Protein AF-A0A0K0ENC5-F1 (afdb_monomer)

Foldseek 3Di:
DPVVVLLVVVLVLLVVVLVVLVVLLVCLVPPCVVPVQAHQPNVLSVVLNVLSVVLNVLSVVCVVVLQVVNLVSLVVSLVSLVVSLVVLVVSLVVRVVVRHDVVVSVVSNVSSVVSNVSSVCSVPDDDDGPPPPPPPD

Mean predicted aligned error: 7.76 Å

Sequence (137 aa):
MDYQAVLVTELIILIAGETGIAMLHGWTEGVIYALQMYYTPMWLCACLMVLLLLLIISLVLVFICLHFNRPSIIYSHVAFLVLAWPISIALTSAGIATGTPLLVGICFLLYFSTLLVFAYIYATAKWKSTEIEDITA

Solvent-accessible surface area (backbone atoms only — not comparable to full-atom values): 7691 Å² total; per-residue (Å²): 130,65,65,65,60,53,53,52,52,50,50,51,52,51,51,52,48,42,52,54,42,49,49,52,41,52,44,45,67,74,67,33,78,85,46,75,89,76,39,58,51,60,67,47,40,52,53,51,41,52,53,44,51,52,50,51,54,44,50,52,49,40,56,56,33,36,76,71,68,42,67,73,50,48,61,56,45,33,50,50,42,59,52,48,38,61,51,49,49,54,50,38,54,55,29,42,76,74,46,24,53,66,69,60,42,51,51,51,54,54,54,48,53,56,48,46,55,53,30,49,51,63,74,69,53,84,84,73,58,87,66,71,73,68,95,81,121

Nearest PDB structures (foldseek):
  8jgf-assembly1_R  TM=4.191E-01  e=1.671E+00  Homo sapiens

Organism: Strongyloides stercoralis (NCBI:txid6248)

Radius of gyration: 17.99 Å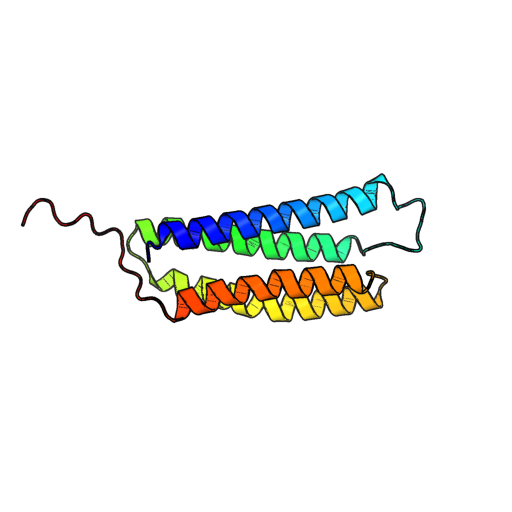; Cα contacts (8 Å, |Δi|>4): 113; chains: 1; bounding box: 55×27×46 Å

Secondary structure (DSSP, 8-state):
--HHHHHHHHHHHHHHHHHHHHHHHHHHHHTGGG-GGGPPPHHHHHHHHHHHHHHHHHHHHHHHHHHTT-TTHHHHHHHHHHHHHHHHHHHHHHHHHTT--HHHHHHHHHHHHHHHHHHHHHHHS---------TT-

Structure (mmCIF, N/CA/C/O backbone):
data_AF-A0A0K0ENC5-F1
#
_entry.id   AF-A0A0K0ENC5-F1
#
loop_
_atom_site.group_PDB
_atom_site.id
_atom_site.type_symbol
_atom_site.label_atom_id
_atom_site.label_alt_id
_atom_site.label_comp_id
_atom_site.label_asym_id
_atom_site.label_entity_id
_atom_site.label_seq_id
_atom_site.pdbx_PDB_ins_code
_atom_site.Cartn_x
_atom_site.Cartn_y
_atom_site.Cartn_z
_atom_site.occupancy
_atom_site.B_iso_or_equiv
_atom_site.auth_seq_id
_atom_site.auth_comp_id
_atom_site.auth_asym_id
_atom_site.auth_atom_id
_atom_site.pdbx_PDB_model_num
ATOM 1 N N . MET A 1 1 ? -9.659 -3.941 21.409 1.00 60.78 1 MET A N 1
ATOM 2 C CA . MET A 1 1 ? -8.685 -3.022 20.791 1.00 60.78 1 MET A CA 1
ATOM 3 C C . MET A 1 1 ? -9.436 -1.744 20.495 1.00 60.78 1 MET A C 1
ATOM 5 O O . MET A 1 1 ? -10.552 -1.852 19.999 1.00 60.78 1 MET A O 1
ATOM 9 N N . ASP A 1 2 ? -8.891 -0.586 20.849 1.00 76.62 2 ASP A N 1
ATOM 10 C CA . ASP A 1 2 ? -9.491 0.675 20.420 1.00 76.62 2 ASP A CA 1
ATOM 11 C C . ASP A 1 2 ? -9.296 0.805 18.904 1.00 76.62 2 ASP A C 1
ATOM 13 O O . ASP A 1 2 ? -8.165 0.770 18.414 1.00 76.62 2 ASP A O 1
ATOM 17 N N . TYR A 1 3 ? -10.395 0.883 18.156 1.00 76.25 3 TYR A N 1
ATOM 18 C CA . TYR A 1 3 ? -10.340 0.995 16.702 1.00 76.25 3 TYR A CA 1
ATOM 19 C C . TYR A 1 3 ? -9.657 2.298 16.274 1.00 76.25 3 TYR A C 1
ATOM 21 O O . TYR A 1 3 ? -8.975 2.315 15.250 1.00 76.25 3 TYR A O 1
ATOM 29 N N . GLN A 1 4 ? -9.772 3.361 17.078 1.00 84.25 4 GLN A N 1
ATOM 30 C CA . GLN A 1 4 ? -9.134 4.646 16.805 1.00 84.25 4 GLN A CA 1
ATOM 31 C C . GLN A 1 4 ? -7.614 4.506 16.816 1.00 84.25 4 GLN A C 1
ATOM 33 O O . GLN A 1 4 ? -6.949 4.989 15.904 1.00 84.25 4 GLN A O 1
ATOM 38 N N . ALA A 1 5 ? -7.065 3.769 17.785 1.00 88.00 5 ALA A N 1
ATOM 39 C CA . ALA A 1 5 ? -5.629 3.521 17.8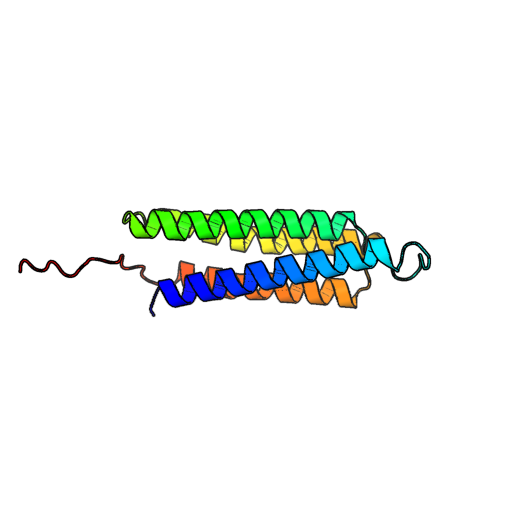67 1.00 88.00 5 ALA A CA 1
ATOM 40 C C . ALA A 1 5 ? -5.101 2.772 16.632 1.00 88.00 5 ALA A C 1
ATOM 42 O O . ALA A 1 5 ? -4.034 3.113 16.119 1.00 88.00 5 ALA A O 1
ATOM 43 N N . VAL A 1 6 ? -5.845 1.783 16.123 1.00 90.19 6 VAL A N 1
ATOM 44 C CA . VAL A 1 6 ? -5.435 1.027 14.927 1.00 90.19 6 VAL A CA 1
ATOM 45 C C . VAL A 1 6 ? -5.471 1.914 13.680 1.00 90.19 6 VAL A C 1
ATOM 47 O O . VAL A 1 6 ? -4.471 1.978 12.969 1.00 90.19 6 VAL A O 1
ATOM 50 N N . LEU A 1 7 ? -6.567 2.651 13.465 1.00 90.81 7 LEU A N 1
ATOM 51 C CA . LEU A 1 7 ? -6.713 3.566 12.325 1.00 90.81 7 LEU A CA 1
ATOM 52 C C . LEU A 1 7 ? -5.636 4.661 12.332 1.00 90.81 7 LEU A C 1
ATOM 54 O O . LEU A 1 7 ? -5.045 4.960 11.300 1.00 90.81 7 LEU A O 1
ATOM 58 N N . VAL A 1 8 ? -5.346 5.248 13.498 1.00 92.25 8 VAL A N 1
ATOM 59 C CA . VAL A 1 8 ? -4.297 6.270 13.641 1.00 92.25 8 VAL A CA 1
ATOM 60 C C . VAL A 1 8 ? -2.913 5.680 13.372 1.00 92.25 8 VAL A C 1
ATOM 62 O O . VAL A 1 8 ? -2.098 6.318 12.710 1.00 92.25 8 VAL A O 1
ATOM 65 N N . THR A 1 9 ? -2.645 4.458 13.839 1.00 94.56 9 THR A N 1
ATOM 66 C CA . THR A 1 9 ? -1.363 3.783 13.580 1.00 94.56 9 THR A CA 1
ATOM 67 C C . THR A 1 9 ? -1.169 3.526 12.088 1.00 94.56 9 THR A C 1
ATOM 69 O O . THR A 1 9 ? -0.098 3.817 11.556 1.00 94.56 9 THR A O 1
ATOM 72 N N . GLU A 1 10 ? -2.199 3.032 11.399 1.00 95.56 10 GLU A N 1
ATOM 73 C CA . GLU A 1 10 ? -2.149 2.848 9.948 1.00 95.56 10 GLU A CA 1
ATOM 74 C C . GLU A 1 10 ? -1.914 4.178 9.226 1.00 95.56 10 GLU A C 1
ATOM 76 O O . GLU A 1 10 ? -1.044 4.263 8.361 1.00 95.56 10 GLU A O 1
ATOM 81 N N . LEU A 1 11 ? -2.630 5.235 9.620 1.00 96.00 11 LEU A N 1
ATOM 82 C CA . LEU A 1 11 ? -2.491 6.558 9.016 1.00 96.00 11 LEU A CA 1
ATOM 83 C C . LEU A 1 11 ? -1.057 7.088 9.135 1.00 96.00 11 LEU A C 1
ATOM 85 O O . LEU A 1 11 ? -0.510 7.602 8.161 1.00 96.00 11 LEU A O 1
ATOM 89 N N . ILE A 1 12 ? -0.432 6.938 10.305 1.00 96.44 12 ILE A N 1
ATOM 90 C CA . ILE A 1 12 ? 0.963 7.340 10.527 1.00 96.44 12 ILE A CA 1
ATOM 91 C C . ILE A 1 12 ? 1.902 6.565 9.599 1.00 96.44 12 ILE A C 1
ATOM 93 O O . ILE A 1 12 ? 2.782 7.170 8.988 1.00 96.44 12 ILE A O 1
ATOM 97 N N . ILE A 1 13 ? 1.713 5.250 9.466 1.00 96.69 13 ILE A N 1
ATOM 98 C CA . ILE A 1 13 ? 2.542 4.408 8.593 1.00 96.69 13 ILE A CA 1
ATOM 99 C C . ILE A 1 13 ? 2.376 4.817 7.128 1.00 96.69 13 ILE A C 1
ATOM 101 O O . ILE A 1 13 ? 3.379 4.966 6.432 1.00 96.69 13 ILE A O 1
ATOM 105 N N . LEU A 1 14 ? 1.141 5.061 6.679 1.00 97.00 14 LEU A N 1
ATOM 106 C CA . LEU A 1 14 ? 0.860 5.502 5.313 1.00 97.00 14 LEU A CA 1
ATOM 107 C C . LEU A 1 14 ? 1.493 6.866 5.008 1.00 97.00 14 LEU A C 1
ATOM 109 O O . LEU A 1 14 ? 2.140 7.014 3.975 1.00 97.00 14 LEU A O 1
ATOM 113 N N . ILE A 1 15 ? 1.364 7.845 5.910 1.00 96.06 15 ILE A N 1
ATOM 114 C CA . ILE A 1 15 ? 1.968 9.179 5.746 1.00 96.06 15 ILE A CA 1
ATOM 115 C C . ILE A 1 15 ? 3.498 9.095 5.759 1.00 96.06 15 ILE A C 1
ATOM 117 O O . ILE A 1 15 ? 4.160 9.751 4.953 1.00 96.06 15 ILE A O 1
ATOM 121 N N . ALA A 1 16 ? 4.075 8.290 6.655 1.00 96.06 16 ALA A N 1
ATOM 122 C CA . ALA A 1 16 ? 5.519 8.084 6.714 1.00 96.06 16 ALA A CA 1
ATOM 123 C C . ALA A 1 16 ? 6.045 7.429 5.429 1.00 96.06 16 ALA A C 1
ATOM 125 O O . ALA A 1 16 ? 7.077 7.852 4.908 1.00 96.06 16 ALA A O 1
ATOM 126 N N . GLY A 1 17 ? 5.323 6.442 4.891 1.00 95.25 17 GLY A N 1
ATOM 127 C CA . GLY A 1 17 ? 5.648 5.818 3.613 1.00 95.25 17 GLY A CA 1
ATOM 128 C C . GLY A 1 17 ? 5.544 6.786 2.440 1.00 95.25 17 GLY A C 1
ATOM 129 O O . GLY A 1 17 ? 6.492 6.888 1.666 1.00 95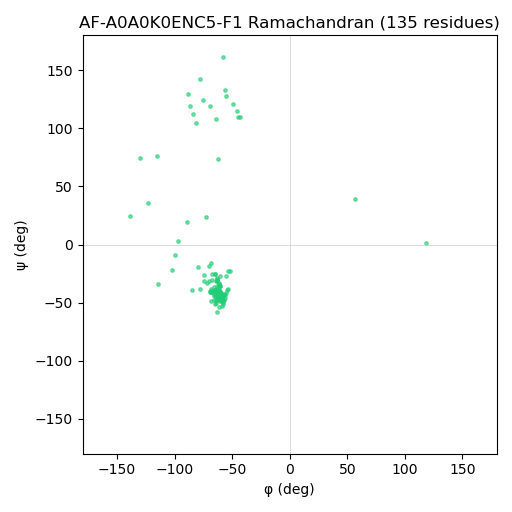.25 17 GLY A O 1
ATOM 130 N N . GLU A 1 18 ? 4.453 7.550 2.347 1.00 94.62 18 GLU A N 1
ATOM 131 C CA . GLU A 1 18 ? 4.263 8.578 1.313 1.00 94.62 18 GLU A CA 1
ATOM 132 C C . GLU A 1 18 ? 5.401 9.603 1.343 1.00 94.62 18 GLU A C 1
ATOM 134 O O . GLU A 1 18 ? 6.035 9.878 0.327 1.00 94.62 18 GLU A O 1
ATOM 139 N N . THR A 1 19 ? 5.733 10.099 2.536 1.00 94.25 19 THR A N 1
ATOM 140 C CA . THR A 1 19 ? 6.832 11.052 2.739 1.00 94.25 19 THR A CA 1
ATOM 141 C C . THR A 1 19 ? 8.176 10.437 2.353 1.00 94.25 19 THR A C 1
ATOM 143 O O . THR A 1 19 ? 8.970 11.072 1.662 1.00 94.25 19 THR A O 1
ATOM 146 N N . GLY A 1 20 ? 8.438 9.190 2.754 1.00 92.25 20 GLY A N 1
ATOM 147 C CA . GLY A 1 20 ? 9.673 8.483 2.420 1.00 92.25 20 GLY A CA 1
ATOM 148 C C . GLY A 1 20 ? 9.849 8.281 0.913 1.00 92.25 20 GLY A C 1
ATOM 149 O O . GLY A 1 20 ? 10.933 8.529 0.383 1.00 92.25 20 GLY A O 1
ATOM 150 N N . ILE A 1 21 ? 8.787 7.892 0.201 1.00 91.94 21 ILE A N 1
ATOM 151 C CA . ILE A 1 21 ? 8.824 7.748 -1.261 1.00 91.94 21 ILE A CA 1
ATOM 152 C C . ILE A 1 21 ? 8.949 9.117 -1.936 1.00 91.94 21 ILE A C 1
ATOM 154 O O . ILE A 1 21 ? 9.738 9.246 -2.869 1.00 91.94 21 ILE A O 1
ATOM 158 N N . ALA A 1 22 ? 8.264 10.153 -1.445 1.00 90.31 22 ALA A N 1
ATOM 159 C CA . ALA A 1 22 ? 8.403 11.516 -1.956 1.00 90.31 22 ALA A CA 1
ATOM 160 C C . ALA A 1 22 ? 9.837 12.048 -1.796 1.00 90.31 22 ALA A C 1
ATOM 162 O O . ALA A 1 22 ? 10.371 12.671 -2.712 1.00 90.31 22 ALA A O 1
ATOM 163 N N . MET A 1 23 ? 10.502 11.752 -0.675 1.00 88.81 23 MET A N 1
ATOM 164 C CA . MET A 1 23 ? 11.918 12.077 -0.479 1.00 88.81 23 MET A CA 1
ATOM 165 C C . MET A 1 23 ? 12.815 11.324 -1.464 1.00 88.81 23 MET A C 1
ATOM 167 O O . MET A 1 23 ? 13.725 11.930 -2.024 1.00 88.81 23 MET A O 1
ATOM 171 N N . LEU A 1 24 ? 12.558 10.035 -1.718 1.00 85.94 24 LEU A N 1
ATOM 172 C CA . LEU A 1 24 ? 13.284 9.272 -2.741 1.00 85.94 24 LEU A CA 1
ATOM 173 C C . LEU A 1 24 ? 13.056 9.854 -4.141 1.00 85.94 24 LEU A C 1
ATOM 175 O O . LEU A 1 24 ? 14.010 9.996 -4.901 1.00 85.94 24 LEU A O 1
ATOM 179 N N . HIS A 1 25 ? 11.821 10.234 -4.462 1.00 85.25 25 HIS A N 1
ATOM 180 C CA . HIS A 1 25 ? 11.458 10.867 -5.726 1.00 85.25 25 HIS A CA 1
ATOM 181 C C . HIS A 1 25 ? 12.182 12.210 -5.911 1.00 85.25 25 HIS A C 1
ATOM 183 O O . HIS A 1 25 ? 12.927 12.385 -6.874 1.00 85.25 25 HIS A O 1
ATOM 189 N N . GLY A 1 26 ? 12.078 13.119 -4.940 1.00 80.94 26 GLY A N 1
ATOM 190 C CA . GLY A 1 26 ? 12.770 14.408 -4.980 1.00 80.94 26 GLY A CA 1
ATOM 191 C C . GLY A 1 26 ? 14.295 14.271 -4.968 1.00 80.94 26 GLY A C 1
ATOM 192 O O . GLY A 1 26 ? 14.989 15.012 -5.657 1.00 80.94 26 GLY A O 1
ATOM 193 N N . TRP A 1 27 ? 14.851 13.287 -4.255 1.00 74.94 27 TRP A N 1
ATOM 194 C CA . TRP A 1 27 ? 16.288 12.997 -4.298 1.00 74.94 27 TRP A CA 1
ATOM 195 C C . TRP A 1 27 ? 16.734 12.533 -5.691 1.00 74.94 27 TRP A C 1
ATOM 197 O O . TRP A 1 27 ? 17.785 12.965 -6.179 1.00 74.94 27 TRP A O 1
ATOM 207 N N . THR A 1 28 ? 15.931 11.693 -6.360 1.00 68.81 28 THR A N 1
ATOM 208 C CA . THR A 1 28 ? 16.201 11.293 -7.750 1.00 68.81 28 THR A CA 1
ATOM 209 C C . THR A 1 28 ? 16.148 12.470 -8.723 1.00 68.81 28 THR A C 1
ATOM 211 O O . THR A 1 28 ? 16.930 12.483 -9.672 1.00 68.81 28 THR A O 1
ATOM 214 N N . GLU A 1 29 ? 15.311 13.479 -8.463 1.00 67.88 29 GLU A N 1
ATOM 215 C CA . GLU A 1 29 ? 15.260 14.724 -9.241 1.00 67.88 29 GLU A CA 1
ATOM 216 C C . GLU A 1 29 ? 16.393 15.709 -8.912 1.00 67.88 29 GLU A C 1
ATOM 218 O O . GLU A 1 29 ? 16.908 16.376 -9.799 1.00 67.88 29 GLU A O 1
ATOM 223 N N . GLY A 1 30 ? 16.795 15.845 -7.649 1.00 62.59 30 GLY A N 1
ATOM 224 C CA . GLY A 1 30 ? 17.718 16.906 -7.232 1.00 62.59 30 GLY A CA 1
ATOM 225 C C . GLY A 1 30 ? 19.197 16.572 -7.425 1.00 62.59 30 GLY A C 1
ATOM 226 O O . GLY A 1 30 ? 19.984 17.440 -7.798 1.00 62.59 30 GLY A O 1
ATOM 227 N N . VAL A 1 31 ? 19.593 15.324 -7.154 1.00 57.47 31 VAL A N 1
ATOM 228 C CA . VAL A 1 31 ? 21.016 14.942 -7.026 1.00 57.47 31 VAL A CA 1
ATOM 229 C C . VAL A 1 31 ? 21.468 13.982 -8.134 1.00 57.47 31 VAL A C 1
ATOM 231 O O . VAL A 1 31 ? 22.613 14.048 -8.579 1.00 57.47 31 VAL A O 1
ATOM 234 N N . ILE A 1 32 ? 20.590 13.085 -8.602 1.00 54.72 32 ILE A N 1
ATOM 235 C CA . ILE A 1 32 ? 20.988 11.899 -9.389 1.00 54.72 32 ILE A CA 1
ATOM 236 C C . ILE A 1 32 ? 20.807 12.058 -10.907 1.00 54.72 32 ILE A C 1
ATOM 238 O O . ILE A 1 32 ? 21.382 11.264 -11.648 1.00 54.72 32 ILE A O 1
ATOM 242 N N . TYR A 1 33 ? 20.161 13.112 -11.429 1.00 53.31 33 TYR A N 1
ATOM 243 C CA . TYR A 1 33 ? 20.206 13.369 -12.885 1.00 53.31 33 TYR A CA 1
ATOM 244 C C . TYR A 1 33 ? 21.648 13.444 -13.435 1.00 53.31 33 TYR A C 1
ATOM 246 O O . TYR A 1 33 ? 21.869 13.156 -14.609 1.00 53.31 33 TYR A O 1
ATOM 254 N N . ALA A 1 34 ? 22.640 13.747 -12.587 1.00 55.88 34 ALA A N 1
ATOM 255 C CA . ALA A 1 34 ? 24.061 13.717 -12.935 1.00 55.88 34 ALA A CA 1
ATOM 256 C C . ALA A 1 34 ? 24.706 12.308 -12.941 1.00 55.88 34 ALA A C 1
ATOM 258 O O . ALA A 1 34 ? 25.760 12.126 -13.544 1.00 55.88 34 ALA A O 1
ATOM 259 N N . LEU A 1 35 ? 24.108 11.305 -12.285 1.00 54.44 35 LEU A N 1
ATOM 260 C CA . LEU A 1 35 ? 24.658 9.955 -12.089 1.00 54.44 35 LEU A CA 1
ATOM 261 C C . LEU A 1 35 ? 23.629 8.885 -12.493 1.00 54.44 35 LEU A C 1
ATOM 263 O O . LEU A 1 35 ? 23.055 8.196 -11.652 1.00 54.44 35 LEU A O 1
ATOM 267 N N . GLN A 1 36 ? 23.428 8.711 -13.801 1.00 58.25 36 GLN A N 1
ATOM 268 C CA . GLN A 1 36 ? 22.437 7.790 -14.386 1.00 58.25 36 GLN A CA 1
ATOM 269 C C . GLN A 1 36 ? 22.494 6.335 -13.865 1.00 58.25 36 GLN A C 1
ATOM 271 O O . GLN A 1 36 ? 21.495 5.627 -13.949 1.00 58.25 36 GLN A O 1
ATOM 276 N N . MET A 1 37 ? 23.627 5.868 -13.321 1.00 56.62 37 MET A N 1
ATOM 277 C CA . MET A 1 37 ? 23.817 4.459 -12.938 1.00 56.62 37 MET A CA 1
ATOM 278 C C . MET A 1 37 ? 23.012 3.978 -11.716 1.00 56.62 37 MET A C 1
ATOM 280 O O . MET A 1 37 ? 22.847 2.772 -11.566 1.00 56.62 37 MET A O 1
ATOM 284 N N . TYR A 1 38 ? 22.506 4.866 -10.854 1.00 57.81 38 TYR A N 1
ATOM 285 C CA . TYR A 1 38 ? 21.809 4.478 -9.610 1.00 57.81 38 TYR A CA 1
ATOM 286 C C . TYR A 1 38 ? 20.390 5.048 -9.524 1.00 57.81 38 TYR A C 1
ATOM 288 O O . TYR A 1 38 ? 19.923 5.460 -8.462 1.00 57.81 38 TYR A O 1
ATOM 296 N N . TYR A 1 39 ? 19.716 5.122 -10.666 1.00 66.25 39 TYR A N 1
ATOM 297 C CA . TYR A 1 39 ? 18.435 5.794 -10.787 1.00 66.25 39 TYR A CA 1
ATOM 298 C C . TYR A 1 39 ? 17.265 4.869 -10.434 1.00 66.25 39 TYR A C 1
ATOM 300 O O . TYR A 1 39 ? 17.018 3.873 -11.111 1.00 66.25 39 TYR A O 1
ATOM 308 N N . THR A 1 40 ? 16.492 5.228 -9.407 1.00 68.69 40 THR A N 1
ATOM 309 C CA . THR A 1 40 ? 15.140 4.682 -9.267 1.00 68.69 40 THR A CA 1
ATOM 310 C C . THR A 1 40 ? 14.244 5.385 -10.293 1.00 68.69 40 T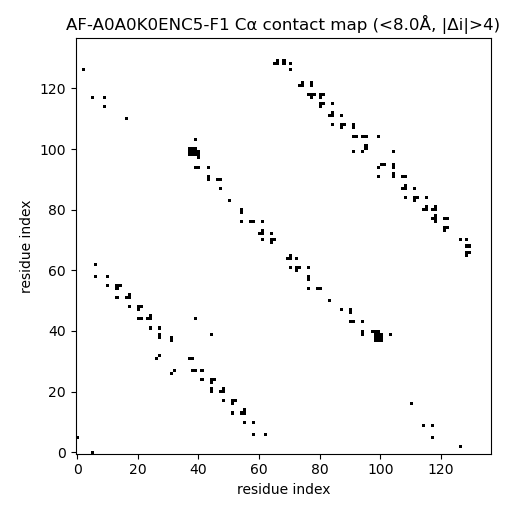HR A C 1
ATOM 312 O O . THR A 1 40 ? 14.173 6.614 -10.257 1.00 68.69 40 THR A O 1
ATOM 315 N N . PRO A 1 41 ? 13.548 4.665 -11.191 1.00 77.19 41 PRO A N 1
ATOM 316 C CA . PRO A 1 41 ? 12.602 5.255 -12.124 1.00 77.19 41 PRO A CA 1
ATOM 317 C C . PRO A 1 41 ? 11.616 6.190 -11.423 1.00 77.19 41 PRO A C 1
ATOM 319 O O . PRO A 1 41 ? 10.841 5.749 -10.574 1.00 77.19 41 PRO A O 1
ATOM 322 N N . MET A 1 42 ? 11.587 7.467 -11.817 1.00 83.12 42 MET A N 1
ATOM 323 C CA . MET A 1 42 ? 10.637 8.451 -11.273 1.00 83.12 42 MET A CA 1
ATOM 324 C C . MET A 1 42 ? 9.192 7.985 -11.386 1.00 83.12 42 MET A C 1
ATOM 326 O O . MET A 1 42 ? 8.406 8.190 -10.463 1.00 83.12 42 MET A O 1
ATOM 330 N N . TRP A 1 43 ? 8.859 7.326 -12.498 1.00 87.31 43 TRP A N 1
ATOM 331 C CA . TRP A 1 43 ? 7.523 6.798 -12.734 1.00 87.31 43 TRP A CA 1
ATOM 332 C C . TRP A 1 43 ? 7.122 5.765 -11.672 1.00 87.31 43 TRP A C 1
ATOM 334 O O . TRP A 1 43 ? 5.968 5.756 -11.259 1.00 87.31 43 TRP A O 1
ATOM 344 N N . LEU A 1 44 ? 8.062 4.948 -11.172 1.00 90.94 44 LEU A N 1
ATOM 345 C CA . LEU A 1 44 ? 7.779 3.972 -10.120 1.00 90.94 44 LEU A CA 1
ATOM 346 C C . LEU A 1 44 ? 7.384 4.686 -8.831 1.00 90.94 44 LEU A C 1
ATOM 348 O O . LEU A 1 44 ? 6.344 4.373 -8.258 1.00 90.94 44 LEU A O 1
ATOM 352 N N . CYS A 1 45 ? 8.191 5.657 -8.394 1.00 91.44 45 CYS A N 1
ATOM 353 C CA . CYS A 1 45 ? 7.899 6.430 -7.189 1.00 91.44 45 CYS A CA 1
ATOM 354 C C . CYS A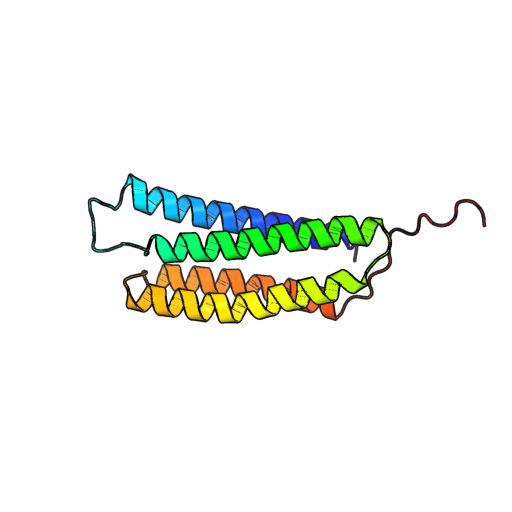 1 45 ? 6.551 7.149 -7.315 1.00 91.44 45 CYS A C 1
ATOM 356 O O . CYS A 1 45 ? 5.728 7.033 -6.415 1.00 91.44 45 CYS A O 1
ATOM 358 N N . ALA A 1 46 ? 6.286 7.800 -8.452 1.00 91.44 46 ALA A N 1
ATOM 359 C CA . ALA A 1 46 ? 5.017 8.480 -8.700 1.00 91.44 46 ALA A CA 1
ATOM 360 C C . ALA A 1 46 ? 3.817 7.516 -8.643 1.00 91.44 46 ALA A C 1
ATOM 362 O O . ALA A 1 46 ? 2.816 7.815 -7.997 1.00 91.44 46 ALA A O 1
ATOM 363 N N . CYS A 1 47 ? 3.913 6.332 -9.260 1.00 94.94 47 CYS A N 1
ATOM 364 C CA . CYS A 1 47 ? 2.853 5.324 -9.193 1.00 94.94 47 CYS A CA 1
ATOM 365 C C . CYS A 1 47 ? 2.620 4.812 -7.764 1.00 94.94 47 CYS A C 1
ATOM 367 O O . CYS A 1 47 ? 1.469 4.644 -7.360 1.00 94.94 47 CYS A O 1
ATOM 369 N N . LEU A 1 48 ? 3.688 4.571 -6.996 1.00 95.38 48 LEU A N 1
ATOM 370 C CA . LEU A 1 48 ? 3.574 4.124 -5.606 1.00 95.38 48 LEU A CA 1
ATOM 371 C C . LEU A 1 48 ? 3.008 5.221 -4.695 1.00 95.38 48 LEU A C 1
ATOM 373 O O . LEU A 1 48 ? 2.176 4.909 -3.849 1.00 95.38 48 LEU A O 1
ATOM 377 N N . MET A 1 49 ? 3.385 6.485 -4.905 1.00 95.19 49 MET A N 1
ATOM 378 C CA . MET A 1 49 ? 2.808 7.633 -4.193 1.00 95.19 49 MET A CA 1
ATOM 379 C C . MET A 1 49 ? 1.309 7.762 -4.464 1.00 95.19 49 MET A C 1
ATOM 381 O O . MET A 1 49 ? 0.502 7.858 -3.547 1.00 95.19 49 MET A O 1
ATOM 385 N N . VAL A 1 50 ? 0.888 7.659 -5.730 1.00 96.25 50 VAL A N 1
ATOM 386 C CA . VAL A 1 50 ? -0.544 7.665 -6.072 1.00 96.25 50 VAL A CA 1
ATOM 387 C C . VAL A 1 50 ? -1.277 6.504 -5.392 1.00 96.25 50 VAL A C 1
ATOM 389 O O . VAL A 1 50 ? -2.370 6.697 -4.862 1.00 96.25 50 VAL A O 1
ATOM 392 N N . LEU A 1 51 ? -0.682 5.308 -5.367 1.00 96.50 51 LEU A N 1
ATOM 393 C CA . LEU A 1 51 ? -1.267 4.149 -4.691 1.00 96.50 51 LEU A CA 1
ATOM 394 C C . LEU A 1 51 ? -1.445 4.396 -3.184 1.00 96.50 51 LEU A C 1
ATOM 396 O O . LEU A 1 51 ? -2.499 4.080 -2.634 1.00 96.50 51 LEU A O 1
ATOM 400 N N . LEU A 1 52 ? -0.451 4.989 -2.522 1.00 96.62 52 LEU A N 1
ATOM 401 C CA . LEU A 1 52 ? -0.527 5.327 -1.100 1.00 96.62 52 LEU A CA 1
ATOM 402 C C . LEU A 1 52 ? -1.507 6.456 -0.813 1.00 96.62 52 LEU A C 1
ATOM 404 O O . LEU A 1 52 ? -2.290 6.342 0.128 1.00 96.62 52 LEU A O 1
ATOM 408 N N . LEU A 1 53 ? -1.546 7.490 -1.648 1.00 96.44 53 LEU A N 1
ATOM 409 C CA . LEU A 1 53 ? -2.535 8.556 -1.544 1.00 96.44 53 LEU A CA 1
ATOM 410 C C . LEU A 1 53 ? -3.964 7.999 -1.613 1.00 96.44 53 LEU A C 1
ATOM 412 O O . LEU A 1 53 ? -4.816 8.387 -0.814 1.00 96.44 53 LEU A O 1
ATOM 416 N N . LEU A 1 54 ? -4.228 7.050 -2.517 1.00 97.19 54 LEU A N 1
ATOM 417 C CA . LEU A 1 54 ? -5.529 6.380 -2.603 1.00 97.19 54 LEU A CA 1
ATOM 418 C C . LEU A 1 54 ? -5.858 5.579 -1.334 1.00 97.19 54 LEU A C 1
ATOM 420 O O . LEU A 1 54 ? -7.004 5.607 -0.881 1.00 97.19 54 LEU A O 1
ATOM 424 N N . LEU A 1 55 ? -4.873 4.910 -0.725 1.00 97.31 55 LEU A N 1
ATOM 425 C CA . LEU A 1 55 ? -5.059 4.214 0.553 1.00 97.31 55 LEU A CA 1
ATOM 426 C C . LEU A 1 55 ? -5.330 5.186 1.708 1.00 97.31 55 LEU A C 1
ATOM 428 O O . LEU A 1 55 ? -6.237 4.931 2.497 1.00 97.31 55 LEU A O 1
ATOM 432 N N . ILE A 1 56 ? -4.625 6.320 1.772 1.00 96.56 56 ILE A N 1
ATOM 433 C CA . ILE A 1 56 ? -4.864 7.378 2.769 1.00 96.56 56 ILE A CA 1
ATOM 434 C C . ILE A 1 56 ? -6.286 7.922 2.630 1.00 96.56 56 ILE A C 1
ATOM 436 O O . ILE A 1 56 ? -7.015 7.997 3.618 1.00 96.56 56 ILE A O 1
ATOM 440 N N . ILE A 1 57 ? -6.714 8.258 1.409 1.00 96.06 57 ILE A N 1
ATOM 441 C CA . ILE A 1 57 ? -8.083 8.724 1.148 1.00 96.06 57 ILE A CA 1
ATOM 442 C C . ILE A 1 57 ? -9.091 7.658 1.587 1.00 96.06 57 ILE A C 1
ATOM 444 O O . ILE A 1 57 ? -10.061 7.972 2.278 1.00 96.06 57 ILE A O 1
ATOM 448 N N . SER A 1 58 ? -8.852 6.389 1.245 1.00 95.69 58 SER A N 1
ATOM 449 C CA . SER A 1 58 ? -9.718 5.291 1.669 1.00 95.69 58 SER A CA 1
ATOM 450 C C . SER A 1 58 ? -9.794 5.161 3.192 1.00 95.69 58 SER A C 1
ATOM 452 O O . SER A 1 58 ? -10.883 4.921 3.709 1.00 95.69 58 SER A O 1
ATOM 454 N N . LEU A 1 59 ? -8.684 5.323 3.911 1.00 94.56 59 LEU A N 1
ATOM 455 C CA . LEU A 1 59 ? -8.643 5.240 5.370 1.00 94.56 59 LEU A CA 1
ATOM 456 C C . LEU A 1 59 ? -9.391 6.408 6.025 1.00 94.56 59 LEU A C 1
ATOM 458 O O . LEU A 1 59 ? -10.161 6.215 6.966 1.00 94.56 59 LEU A O 1
ATOM 462 N N . VAL A 1 60 ? -9.238 7.620 5.487 1.00 93.38 60 VAL A N 1
ATOM 463 C CA . VAL A 1 60 ? -10.003 8.796 5.931 1.00 93.38 60 VAL A CA 1
ATOM 464 C C . VAL A 1 60 ? -11.506 8.567 5.738 1.00 93.38 60 VAL A C 1
ATOM 466 O O . VAL A 1 60 ? -12.296 8.880 6.630 1.00 93.38 60 VAL A O 1
ATOM 469 N N . LEU A 1 61 ? -11.922 7.955 4.624 1.00 92.25 61 LEU A N 1
ATOM 470 C CA . LEU A 1 61 ? -13.324 7.580 4.411 1.00 92.25 61 LEU A CA 1
ATOM 471 C C . LEU A 1 61 ? -13.814 6.547 5.433 1.00 92.25 61 LEU A C 1
ATOM 473 O O . LEU A 1 61 ? -14.947 6.669 5.906 1.00 92.25 61 LEU A O 1
ATOM 477 N N . VAL A 1 62 ? -12.980 5.568 5.809 1.00 91.06 62 VAL A N 1
ATOM 478 C CA . VAL A 1 62 ? -13.296 4.618 6.891 1.00 91.06 62 VAL A CA 1
ATOM 479 C C . VAL A 1 62 ? -13.515 5.361 8.205 1.00 91.06 62 VAL A C 1
ATOM 481 O O . VAL A 1 62 ? -14.525 5.121 8.865 1.00 91.06 62 VAL A O 1
ATOM 484 N N . PHE A 1 63 ? -12.628 6.295 8.556 1.00 88.81 63 PHE A N 1
ATOM 485 C CA . PHE A 1 63 ? -12.737 7.088 9.782 1.00 88.81 63 PHE A CA 1
ATOM 486 C C . PHE A 1 63 ? -14.062 7.863 9.845 1.00 88.81 63 PHE A C 1
ATOM 488 O O . PHE A 1 63 ? -14.800 7.768 10.828 1.00 88.81 63 PHE A O 1
ATOM 495 N N . ILE A 1 64 ? -14.413 8.567 8.764 1.00 88.62 64 ILE A N 1
ATOM 496 C CA . ILE A 1 64 ? -15.664 9.334 8.662 1.00 88.62 64 ILE A CA 1
ATOM 497 C C . ILE A 1 64 ? -16.885 8.406 8.744 1.00 88.62 64 ILE A C 1
ATOM 499 O O . ILE A 1 64 ? -17.826 8.667 9.488 1.00 88.62 64 ILE A O 1
ATOM 503 N N . CYS A 1 65 ? -16.897 7.304 7.998 1.00 88.12 65 CYS A N 1
ATOM 504 C CA . CYS A 1 65 ? -18.049 6.400 7.955 1.00 88.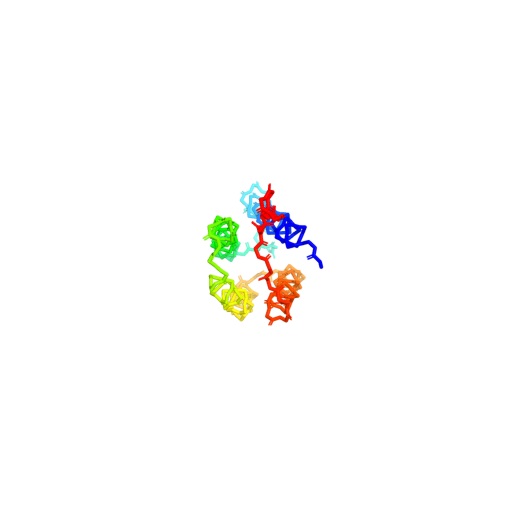12 65 CYS A CA 1
ATOM 505 C C . CYS A 1 65 ? -18.249 5.618 9.260 1.00 88.12 65 CYS A C 1
ATOM 507 O O . CYS A 1 65 ? -19.391 5.326 9.622 1.00 88.12 65 CYS A O 1
ATOM 509 N N . LEU A 1 66 ? -17.171 5.298 9.981 1.00 85.06 66 LEU A N 1
ATOM 510 C CA . LEU A 1 66 ? -17.253 4.700 11.314 1.00 85.06 66 LEU A CA 1
ATOM 511 C C . LEU A 1 66 ? -17.878 5.657 12.328 1.00 85.06 66 LEU A C 1
ATOM 513 O O . LEU A 1 66 ? -18.673 5.214 13.155 1.00 85.06 66 LEU A O 1
ATOM 517 N N . HIS A 1 67 ? -17.595 6.958 12.218 1.00 83.06 67 HIS A N 1
ATOM 518 C CA . HIS A 1 67 ? -18.263 7.976 13.029 1.00 83.06 67 HIS A CA 1
ATOM 519 C C . HIS A 1 67 ? -19.785 7.995 12.795 1.00 83.06 67 HIS A C 1
ATOM 521 O O . HIS A 1 67 ? -20.552 8.149 13.739 1.00 83.06 67 HIS A O 1
ATOM 527 N N . PHE A 1 68 ? -20.234 7.744 11.560 1.00 85.00 68 PHE A N 1
ATOM 528 C CA . PHE A 1 68 ? -21.657 7.626 11.200 1.00 85.00 68 PHE A CA 1
ATOM 529 C C . PHE A 1 68 ? -22.231 6.201 11.318 1.00 85.00 68 PHE A C 1
ATOM 531 O O . PHE A 1 68 ? -23.258 5.900 10.707 1.00 85.00 68 PHE A O 1
ATOM 538 N N . ASN A 1 69 ? -21.583 5.310 12.073 1.00 80.88 69 ASN A N 1
ATOM 539 C CA . ASN A 1 69 ? -22.039 3.939 12.321 1.00 80.88 69 ASN A CA 1
ATOM 540 C C . ASN A 1 69 ? -22.270 3.093 11.045 1.00 80.88 69 ASN A C 1
ATOM 542 O O . ASN A 1 69 ? -23.223 2.318 10.939 1.00 80.88 69 ASN A O 1
ATOM 546 N N . ARG A 1 70 ? -21.396 3.232 10.037 1.00 83.25 70 ARG A N 1
ATOM 547 C CA . ARG A 1 70 ? -21.415 2.421 8.803 1.00 83.25 70 ARG A CA 1
ATOM 548 C C . ARG A 1 70 ? -20.163 1.543 8.680 1.00 83.25 70 ARG A C 1
ATOM 550 O O . ARG A 1 70 ? -19.303 1.828 7.847 1.00 83.25 70 ARG A O 1
ATOM 557 N N . PRO A 1 71 ? -20.061 0.425 9.422 1.00 82.44 71 PRO A N 1
ATOM 558 C CA . PRO A 1 71 ? -18.868 -0.431 9.408 1.00 82.44 71 PRO A CA 1
ATOM 559 C C . PRO A 1 71 ? -18.645 -1.176 8.080 1.00 82.44 71 PRO A C 1
ATOM 561 O O . PRO A 1 71 ? -17.543 -1.648 7.821 1.00 82.44 71 PRO A O 1
ATOM 564 N N . SER A 1 72 ? -19.656 -1.255 7.205 1.00 85.25 72 SER A N 1
ATOM 565 C CA . SER A 1 72 ? -19.555 -1.935 5.899 1.00 85.25 72 SER A CA 1
ATOM 566 C C . SER A 1 72 ? -18.407 -1.434 5.009 1.00 85.25 72 SER A C 1
ATOM 568 O O . SER A 1 72 ? -17.863 -2.207 4.222 1.00 85.25 72 SER A O 1
ATOM 570 N N . ILE A 1 73 ? -17.992 -0.171 5.167 1.00 87.06 73 ILE A N 1
ATOM 571 C CA . ILE A 1 73 ? -16.894 0.423 4.396 1.00 87.06 73 ILE A CA 1
ATOM 572 C C . ILE A 1 73 ? -15.543 -0.244 4.687 1.00 87.06 73 ILE A C 1
ATOM 574 O O . ILE A 1 73 ? -14.667 -0.252 3.826 1.00 87.06 73 ILE A O 1
ATOM 578 N N . ILE A 1 74 ? -15.369 -0.846 5.868 1.00 89.06 74 ILE A N 1
ATOM 579 C CA . ILE A 1 74 ? -14.097 -1.455 6.271 1.00 89.06 74 ILE A CA 1
ATOM 580 C C . ILE A 1 74 ? -13.728 -2.585 5.316 1.00 89.06 74 ILE A C 1
ATOM 582 O O . ILE A 1 74 ? -12.579 -2.677 4.902 1.00 89.06 74 ILE A O 1
ATOM 586 N N . TYR A 1 75 ? -14.703 -3.383 4.875 1.00 90.38 75 TYR A N 1
ATOM 587 C CA . TYR A 1 75 ? -14.461 -4.454 3.907 1.00 90.38 75 TYR A CA 1
ATOM 588 C C . TYR A 1 75 ? -13.931 -3.929 2.568 1.00 90.38 75 TYR A C 1
ATOM 590 O O . TYR A 1 75 ? -13.092 -4.577 1.945 1.00 90.38 75 TYR A O 1
ATOM 598 N N . SER A 1 76 ? -14.372 -2.741 2.140 1.00 92.69 76 SER A N 1
ATOM 599 C CA . SER A 1 76 ? -13.850 -2.109 0.923 1.00 92.69 76 SER A CA 1
ATOM 600 C C . SER A 1 76 ? -12.398 -1.661 1.098 1.00 92.69 76 SER A C 1
ATOM 602 O O . SER A 1 76 ? -11.568 -1.904 0.226 1.00 92.69 76 SER A O 1
ATOM 604 N N . HIS A 1 77 ? -12.060 -1.104 2.262 1.00 94.88 77 HIS A N 1
ATOM 605 C CA . HIS A 1 77 ? -10.694 -0.707 2.574 1.00 94.88 77 HIS A CA 1
ATOM 606 C C . HIS A 1 77 ? -9.756 -1.913 2.705 1.00 94.88 77 HIS A C 1
ATOM 608 O O . HIS A 1 77 ? -8.662 -1.905 2.148 1.00 94.88 77 HIS A O 1
ATOM 614 N N . VAL A 1 78 ? -10.221 -3.001 3.329 1.00 94.69 78 VAL A N 1
ATOM 615 C CA . VAL A 1 78 ? -9.512 -4.291 3.349 1.00 94.69 78 VAL A CA 1
ATOM 616 C C . VAL A 1 78 ? -9.229 -4.777 1.930 1.00 94.69 78 VAL A C 1
ATOM 618 O O . VAL A 1 78 ? -8.102 -5.170 1.640 1.00 94.69 78 VAL A O 1
ATOM 621 N N . ALA A 1 79 ? -10.213 -4.718 1.028 1.00 95.44 79 ALA A N 1
ATOM 622 C CA . ALA A 1 79 ? -10.004 -5.097 -0.365 1.00 95.44 79 ALA A CA 1
ATOM 623 C C . ALA A 1 79 ? -8.936 -4.221 -1.043 1.00 95.44 79 ALA A C 1
ATOM 625 O O . ALA A 1 79 ? -8.081 -4.754 -1.748 1.00 95.44 79 ALA A O 1
ATOM 626 N N . PHE A 1 80 ? -8.923 -2.908 -0.793 1.00 96.69 80 PHE A N 1
ATOM 627 C CA . PHE A 1 80 ? -7.884 -2.020 -1.323 1.00 96.69 80 PHE A CA 1
ATOM 628 C C . PHE A 1 80 ? -6.492 -2.337 -0.774 1.00 96.69 80 PHE A C 1
ATOM 630 O O . PHE A 1 80 ? -5.547 -2.377 -1.558 1.00 96.69 80 PHE A O 1
ATOM 637 N N . LEU A 1 81 ? -6.353 -2.631 0.521 1.00 96.25 81 LEU A N 1
ATOM 638 C CA . LEU A 1 81 ? -5.074 -3.044 1.111 1.00 96.25 81 LEU A CA 1
ATOM 639 C C . LEU A 1 81 ? -4.561 -4.350 0.493 1.00 96.25 81 LEU A C 1
ATOM 641 O O . LEU A 1 81 ? -3.393 -4.451 0.116 1.00 96.25 81 LEU A O 1
ATOM 645 N N . VAL A 1 82 ? -5.447 -5.337 0.332 1.00 96.62 82 VAL A N 1
ATOM 646 C CA . VAL A 1 82 ? -5.106 -6.627 -0.284 1.00 96.62 82 VAL A CA 1
ATOM 647 C C . VAL A 1 82 ? -4.719 -6.458 -1.751 1.00 96.62 82 VAL A C 1
ATOM 649 O O . VAL A 1 82 ? -3.779 -7.108 -2.193 1.00 96.62 82 VAL A O 1
ATOM 652 N N . LEU A 1 83 ? -5.399 -5.587 -2.504 1.00 96.69 83 LEU A N 1
ATOM 653 C CA . LEU A 1 83 ? -5.090 -5.309 -3.911 1.00 96.69 83 LEU A CA 1
ATOM 654 C C . LEU A 1 83 ? -3.836 -4.448 -4.094 1.00 96.69 83 LEU A C 1
ATOM 656 O O . LEU A 1 83 ? -3.116 -4.627 -5.076 1.00 96.69 83 LEU A O 1
ATOM 660 N N . ALA A 1 84 ? -3.533 -3.548 -3.160 1.00 96.75 84 ALA A N 1
ATOM 661 C CA . ALA A 1 84 ? -2.333 -2.719 -3.219 1.00 96.75 84 ALA A CA 1
ATOM 662 C C . ALA A 1 84 ? -1.054 -3.568 -3.196 1.00 96.75 84 ALA A C 1
ATOM 664 O O . ALA A 1 84 ? -0.078 -3.229 -3.862 1.00 96.75 84 ALA A O 1
ATOM 665 N N . TRP A 1 85 ? -1.067 -4.706 -2.499 1.00 96.94 85 TRP A N 1
ATOM 666 C CA . TRP A 1 85 ? 0.088 -5.596 -2.412 1.00 96.94 85 TRP A CA 1
ATOM 667 C C . TRP A 1 85 ? 0.523 -6.206 -3.764 1.00 96.94 85 TRP A C 1
ATOM 669 O O . TRP A 1 85 ? 1.655 -5.941 -4.178 1.00 96.94 85 TRP A O 1
ATOM 679 N N . PRO A 1 86 ? -0.312 -6.945 -4.526 1.00 97.19 86 PRO A N 1
ATOM 680 C CA . PRO A 1 86 ? 0.079 -7.454 -5.841 1.00 97.19 86 PRO A CA 1
ATOM 681 C C . PRO A 1 86 ? 0.353 -6.332 -6.853 1.00 97.19 86 PRO A C 1
ATOM 683 O O . PRO A 1 86 ? 1.237 -6.486 -7.695 1.00 97.19 86 PRO A O 1
ATOM 686 N N . ILE A 1 87 ? -0.337 -5.187 -6.752 1.00 97.31 87 ILE A N 1
ATOM 687 C CA . ILE A 1 87 ? -0.034 -4.008 -7.579 1.00 97.31 87 ILE A CA 1
ATOM 688 C C . ILE A 1 87 ? 1.387 -3.513 -7.286 1.00 97.31 87 ILE A C 1
ATOM 690 O O . ILE A 1 87 ? 2.156 -3.275 -8.217 1.00 97.31 87 ILE A O 1
ATOM 694 N N . SER A 1 88 ? 1.772 -3.421 -6.010 1.00 96.69 88 SER A N 1
ATOM 695 C CA . SER A 1 88 ? 3.124 -3.013 -5.619 1.00 96.69 88 SER A CA 1
ATOM 696 C C . SER A 1 88 ? 4.192 -3.982 -6.134 1.00 96.69 88 SER A C 1
ATOM 698 O O . SER A 1 88 ? 5.250 -3.534 -6.573 1.00 96.69 88 SER A O 1
ATOM 700 N N . ILE A 1 89 ? 3.906 -5.291 -6.176 1.00 97.19 89 ILE A N 1
ATOM 701 C CA . ILE A 1 89 ? 4.801 -6.302 -6.760 1.00 97.19 89 ILE A CA 1
ATOM 702 C C . ILE A 1 89 ? 4.977 -6.070 -8.255 1.00 97.19 89 ILE A C 1
ATOM 704 O O . ILE A 1 89 ? 6.111 -6.002 -8.731 1.00 97.19 89 ILE A O 1
ATOM 708 N N . ALA A 1 90 ? 3.875 -5.920 -8.991 1.00 97.44 90 ALA A N 1
ATOM 709 C CA . ALA A 1 90 ? 3.918 -5.685 -10.428 1.00 97.44 90 ALA A CA 1
ATOM 710 C C . ALA A 1 90 ? 4.718 -4.413 -10.753 1.00 97.44 90 ALA A C 1
ATOM 712 O O . ALA A 1 90 ? 5.669 -4.470 -11.533 1.00 97.44 90 ALA A O 1
ATOM 713 N N . LEU A 1 91 ? 4.411 -3.299 -10.080 1.00 96.25 91 LEU A N 1
ATOM 714 C CA . LEU A 1 91 ? 5.122 -2.030 -10.249 1.00 96.25 91 LEU A CA 1
ATOM 715 C C . LEU A 1 91 ? 6.608 -2.160 -9.910 1.00 96.25 91 LEU A C 1
ATOM 717 O O . LEU A 1 91 ? 7.457 -1.765 -10.705 1.00 96.25 91 LEU A O 1
ATOM 721 N N . THR A 1 92 ? 6.938 -2.764 -8.769 1.00 95.00 92 THR A N 1
ATOM 722 C CA . THR A 1 92 ? 8.331 -2.914 -8.327 1.00 95.00 92 THR A CA 1
ATOM 723 C C . THR A 1 92 ? 9.127 -3.812 -9.269 1.00 95.00 92 THR A C 1
ATOM 725 O O . THR A 1 92 ? 10.266 -3.488 -9.596 1.00 95.00 92 THR A O 1
ATOM 728 N N . SER A 1 93 ? 8.534 -4.904 -9.761 1.00 95.00 93 SER A N 1
ATOM 729 C CA . SER A 1 93 ? 9.184 -5.800 -10.725 1.00 95.00 93 SER A CA 1
ATOM 730 C C . SER A 1 93 ? 9.489 -5.100 -12.053 1.00 95.00 93 SER A C 1
ATOM 732 O O . SER A 1 93 ? 10.606 -5.206 -12.561 1.00 95.00 93 SER A O 1
ATOM 734 N N . ALA A 1 94 ? 8.543 -4.307 -12.566 1.00 94.44 94 ALA A N 1
ATOM 735 C CA . ALA A 1 94 ? 8.748 -3.480 -13.750 1.00 94.44 94 ALA A CA 1
ATOM 736 C C . ALA A 1 94 ? 9.807 -2.395 -13.498 1.00 94.44 94 ALA A C 1
ATOM 738 O O . ALA A 1 94 ? 10.672 -2.163 -14.338 1.00 94.44 94 ALA A O 1
ATOM 739 N N . GLY A 1 95 ? 9.804 -1.792 -12.308 1.00 91.94 95 GLY A N 1
ATOM 740 C CA . GLY A 1 95 ? 10.819 -0.839 -11.877 1.00 91.94 95 GLY A CA 1
ATOM 741 C C . GLY A 1 95 ? 12.229 -1.424 -11.901 1.00 91.94 95 GLY A C 1
ATOM 742 O O . GLY A 1 95 ? 13.122 -0.852 -12.528 1.00 91.94 95 GLY A O 1
ATOM 743 N N . ILE A 1 96 ? 12.419 -2.595 -11.284 1.00 91.62 96 ILE A N 1
ATOM 744 C CA . ILE A 1 96 ? 13.700 -3.321 -11.266 1.00 91.62 96 ILE A CA 1
ATOM 745 C C . ILE A 1 96 ? 14.169 -3.620 -12.693 1.00 91.62 96 ILE A C 1
ATOM 747 O O . ILE A 1 96 ? 15.332 -3.380 -13.009 1.00 91.62 96 ILE A O 1
ATOM 751 N N . ALA A 1 97 ? 13.269 -4.061 -13.579 1.00 91.38 97 ALA A N 1
ATOM 752 C CA . ALA A 1 97 ? 13.599 -4.304 -14.985 1.00 91.38 97 ALA A CA 1
ATOM 753 C C . ALA A 1 97 ? 14.080 -3.038 -15.723 1.00 91.38 97 ALA A C 1
ATOM 755 O O . ALA A 1 97 ? 14.858 -3.136 -16.668 1.00 91.38 97 ALA A O 1
ATOM 756 N N . THR A 1 98 ? 13.649 -1.855 -15.279 1.00 89.38 98 THR A N 1
ATOM 757 C CA . THR A 1 98 ? 14.053 -0.557 -15.846 1.00 89.38 98 THR A CA 1
ATOM 758 C C . THR A 1 98 ? 15.193 0.141 -15.097 1.00 89.38 98 THR A C 1
ATOM 760 O O . THR A 1 98 ? 15.561 1.249 -15.476 1.00 89.38 98 THR A O 1
ATOM 763 N N . GLY A 1 99 ? 15.767 -0.485 -14.062 1.00 84.25 99 GLY A N 1
ATOM 764 C CA . GLY A 1 99 ? 16.955 0.026 -13.370 1.00 84.25 99 GLY A CA 1
ATOM 765 C C . GLY A 1 99 ? 16.791 0.357 -11.885 1.00 84.25 99 GLY A C 1
ATOM 766 O O . GLY A 1 99 ? 17.776 0.762 -11.272 1.00 84.25 99 GLY A O 1
ATOM 767 N N . THR A 1 100 ? 15.615 0.155 -11.270 1.00 86.12 100 THR A N 1
ATOM 768 C CA . THR A 1 100 ? 15.478 0.315 -9.808 1.00 86.12 100 THR A CA 1
ATOM 769 C C . THR A 1 100 ? 16.499 -0.569 -9.084 1.00 86.12 100 THR A C 1
ATOM 771 O O . THR A 1 100 ? 16.508 -1.784 -9.313 1.00 86.12 100 THR A O 1
ATOM 774 N N . PRO A 1 101 ? 17.303 -0.026 -8.150 1.00 87.62 101 PRO A N 1
ATOM 775 C CA . PRO A 1 101 ? 18.189 -0.840 -7.332 1.00 87.62 101 PRO A CA 1
ATOM 776 C C . PRO A 1 101 ? 17.405 -1.915 -6.575 1.00 87.62 101 PRO A C 1
ATOM 778 O O . PRO A 1 101 ? 16.406 -1.619 -5.917 1.00 87.62 101 PRO A O 1
ATOM 781 N N . LEU A 1 102 ? 17.888 -3.159 -6.612 1.00 89.88 102 LEU A N 1
ATOM 782 C CA . LEU A 1 102 ? 17.192 -4.298 -6.005 1.00 89.88 102 LEU A CA 1
ATOM 783 C C . LEU A 1 102 ? 16.862 -4.059 -4.523 1.00 89.88 102 LEU A C 1
ATOM 785 O O . LEU A 1 102 ? 15.768 -4.387 -4.076 1.00 89.88 102 LEU A O 1
ATOM 789 N N . LEU A 1 103 ? 17.780 -3.430 -3.782 1.00 90.19 103 LEU A N 1
ATOM 790 C CA . LEU A 1 103 ? 17.580 -3.078 -2.376 1.00 90.19 103 LEU A CA 1
ATOM 791 C C . LEU A 1 103 ? 16.374 -2.148 -2.172 1.00 90.19 103 LEU A C 1
ATOM 793 O O . LEU A 1 103 ? 15.569 -2.382 -1.277 1.00 90.19 103 LEU A O 1
ATOM 797 N N . VAL A 1 104 ? 16.220 -1.129 -3.023 1.00 89.50 104 VAL A N 1
ATOM 798 C CA . VAL A 1 104 ? 15.083 -0.195 -2.969 1.00 89.50 104 VAL A CA 1
ATOM 799 C C . VAL A 1 104 ? 13.782 -0.938 -3.268 1.00 89.50 104 VAL A C 1
ATOM 801 O O . VAL A 1 104 ? 12.803 -0.777 -2.543 1.00 89.50 104 VAL A O 1
ATOM 804 N N . GLY A 1 105 ? 13.792 -1.816 -4.276 1.00 92.06 105 GLY A N 1
ATOM 805 C CA . GLY A 1 105 ? 12.645 -2.667 -4.586 1.00 92.06 105 GLY A CA 1
ATOM 806 C C . GLY A 1 105 ? 12.241 -3.565 -3.412 1.00 92.06 105 GLY A C 1
ATOM 807 O O . GLY A 1 105 ? 11.068 -3.615 -3.053 1.00 92.06 105 GLY A O 1
ATOM 808 N N . ILE A 1 106 ? 13.205 -4.212 -2.750 1.00 94.38 106 ILE A N 1
ATOM 809 C CA . ILE A 1 106 ? 12.946 -5.028 -1.552 1.00 94.38 106 ILE A CA 1
ATOM 810 C C . ILE A 1 106 ? 12.322 -4.178 -0.437 1.00 94.38 106 ILE A C 1
ATOM 812 O O . ILE A 1 106 ? 11.341 -4.608 0.168 1.00 94.38 106 ILE A O 1
ATOM 816 N N . CYS A 1 107 ? 12.829 -2.966 -0.190 1.00 93.94 107 CYS A N 1
ATOM 817 C CA . CYS A 1 107 ? 12.255 -2.060 0.807 1.00 93.94 107 CYS A CA 1
ATOM 818 C C . CYS A 1 107 ? 10.791 -1.710 0.504 1.00 93.94 107 CYS A C 1
ATOM 820 O O . CYS A 1 107 ? 9.966 -1.736 1.417 1.00 93.94 107 CYS A O 1
ATOM 822 N N . PHE A 1 108 ? 10.445 -1.441 -0.760 1.00 94.31 108 PHE A N 1
ATOM 823 C CA . PHE A 1 108 ? 9.053 -1.199 -1.155 1.00 94.31 108 PHE A CA 1
ATOM 824 C C . PHE A 1 108 ? 8.169 -2.418 -0.892 1.00 94.31 108 PHE A C 1
ATOM 826 O O . PHE A 1 108 ? 7.113 -2.284 -0.277 1.00 94.31 108 PHE A O 1
ATOM 833 N N . LEU A 1 109 ? 8.611 -3.617 -1.278 1.00 95.44 109 LEU A N 1
ATOM 834 C CA . LEU A 1 109 ? 7.839 -4.842 -1.050 1.00 95.44 109 LEU A CA 1
ATOM 835 C C . LEU A 1 109 ? 7.637 -5.136 0.437 1.00 95.44 109 LEU A C 1
ATOM 837 O O . LEU A 1 109 ? 6.538 -5.516 0.844 1.00 95.44 109 LEU A O 1
ATOM 841 N N . LEU A 1 110 ? 8.671 -4.942 1.257 1.00 96.12 110 LEU A N 1
ATOM 842 C CA . LEU A 1 110 ? 8.565 -5.092 2.707 1.00 96.12 110 LEU A CA 1
ATOM 843 C C . LEU A 1 110 ? 7.558 -4.099 3.282 1.00 96.12 110 LEU A C 1
ATOM 845 O O . LEU A 1 110 ? 6.673 -4.504 4.031 1.00 96.12 110 LEU A O 1
ATOM 849 N N . TYR A 1 111 ? 7.638 -2.831 2.878 1.00 96.50 111 TYR A N 1
ATOM 850 C CA . TYR A 1 111 ? 6.710 -1.794 3.314 1.00 96.50 111 TYR A CA 1
ATOM 851 C C . TYR A 1 111 ? 5.253 -2.134 2.957 1.00 96.50 111 TYR A C 1
ATOM 853 O O . TYR A 1 111 ? 4.419 -2.213 3.856 1.00 96.50 111 TYR A O 1
ATOM 861 N N . PHE A 1 112 ? 4.938 -2.452 1.698 1.00 96.12 112 PHE A N 1
ATOM 862 C CA . PHE A 1 112 ?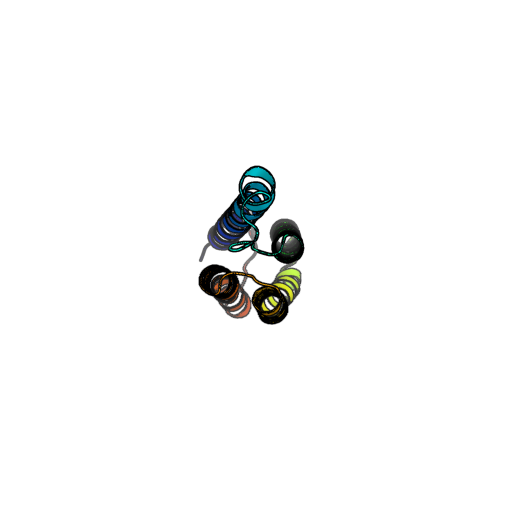 3.571 -2.842 1.316 1.00 96.12 112 PHE A CA 1
ATOM 863 C C . PHE A 1 112 ? 3.105 -4.136 1.999 1.00 96.12 112 PHE A C 1
ATOM 865 O O . PHE A 1 112 ? 1.917 -4.297 2.266 1.00 96.12 112 PHE A O 1
ATOM 872 N N . SER A 1 113 ? 4.020 -5.046 2.341 1.00 96.38 113 SER A N 1
ATOM 873 C CA . SER A 1 113 ? 3.681 -6.249 3.113 1.00 96.38 113 SER A CA 1
ATOM 874 C C . SER A 1 113 ? 3.257 -5.924 4.546 1.00 96.38 113 SER A C 1
ATOM 876 O O . SER A 1 113 ? 2.400 -6.617 5.091 1.00 96.38 113 SER A O 1
ATOM 878 N N . THR A 1 114 ? 3.782 -4.854 5.155 1.00 95.50 114 THR A N 1
ATOM 879 C CA . THR A 1 114 ? 3.319 -4.419 6.487 1.00 95.50 114 THR A CA 1
ATOM 880 C C . THR A 1 114 ? 1.851 -3.992 6.483 1.00 95.50 114 THR A C 1
ATOM 882 O O . THR A 1 114 ? 1.146 -4.226 7.462 1.00 95.50 114 THR A O 1
ATOM 885 N N . LEU A 1 115 ? 1.347 -3.470 5.359 1.00 95.62 115 LEU A N 1
ATOM 886 C CA . LEU A 1 115 ? -0.053 -3.060 5.216 1.00 95.62 115 LEU A CA 1
ATOM 887 C C . LEU A 1 115 ? -1.027 -4.251 5.256 1.00 95.62 115 LEU A C 1
ATOM 889 O O . LEU A 1 115 ? -2.170 -4.109 5.691 1.00 95.62 115 LEU A O 1
ATOM 893 N N . LEU A 1 116 ? -0.572 -5.459 4.898 1.00 95.69 116 LEU A N 1
ATOM 894 C CA . LEU A 1 116 ? -1.388 -6.674 5.004 1.00 95.69 116 LEU A CA 1
ATOM 895 C C . LEU A 1 116 ? -1.730 -7.032 6.457 1.00 95.69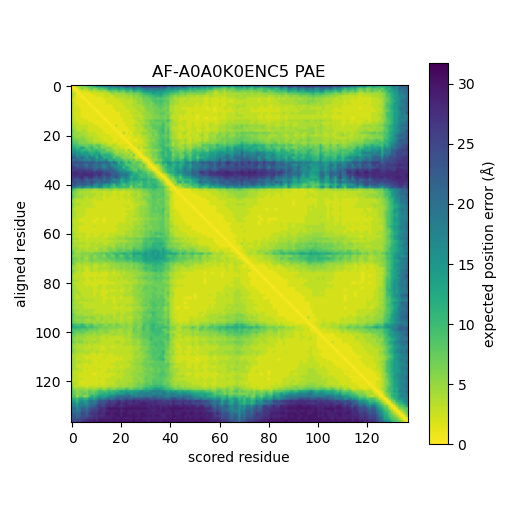 116 LEU A C 1
ATOM 897 O O . LEU A 1 116 ? -2.757 -7.664 6.706 1.00 95.69 116 LEU A O 1
ATOM 901 N N . VAL A 1 117 ? -0.911 -6.608 7.424 1.00 95.06 117 VAL A N 1
ATOM 902 C CA . VAL A 1 117 ? -1.209 -6.796 8.851 1.00 95.06 117 VAL A CA 1
ATOM 903 C C . VAL A 1 117 ? -2.478 -6.032 9.230 1.00 95.06 117 VAL A C 1
ATOM 905 O O . VAL A 1 117 ? -3.334 -6.582 9.921 1.00 95.06 117 VAL A O 1
ATOM 908 N N . PHE A 1 118 ? -2.654 -4.809 8.721 1.00 94.62 118 PHE A N 1
ATOM 909 C CA . PHE A 1 118 ? -3.877 -4.030 8.931 1.00 94.62 118 PHE A CA 1
ATOM 910 C C . PHE A 1 118 ? -5.080 -4.684 8.263 1.00 94.62 118 PHE A C 1
ATOM 912 O O . PHE A 1 118 ? -6.107 -4.861 8.914 1.00 94.62 118 PHE A O 1
ATOM 919 N N . ALA A 1 119 ? -4.933 -5.165 7.024 1.00 94.06 119 ALA A N 1
ATOM 920 C CA . ALA A 1 119 ? -5.991 -5.917 6.349 1.00 94.06 119 ALA A CA 1
ATOM 921 C C . ALA A 1 119 ? -6.451 -7.135 7.176 1.00 94.06 119 ALA A C 1
ATOM 923 O O . ALA A 1 119 ? -7.651 -7.378 7.315 1.00 94.06 119 ALA A O 1
ATOM 924 N N . TYR A 1 120 ? -5.509 -7.865 7.782 1.00 94.06 120 TYR A N 1
ATOM 925 C CA . TYR A 1 120 ? -5.809 -8.989 8.667 1.00 94.06 120 TYR A CA 1
ATOM 926 C C . TYR A 1 120 ? -6.526 -8.558 9.953 1.00 94.06 120 TYR A C 1
ATOM 928 O O . TYR A 1 120 ? -7.545 -9.153 10.317 1.00 94.06 120 TYR A O 1
ATOM 936 N N . ILE A 1 121 ? -6.034 -7.515 10.633 1.00 91.88 121 ILE A N 1
ATOM 937 C CA . ILE A 1 121 ? -6.689 -6.967 11.833 1.00 91.88 121 ILE A CA 1
ATOM 938 C C . ILE A 1 121 ? -8.129 -6.576 11.493 1.00 91.88 121 ILE A C 1
ATOM 940 O O . ILE A 1 121 ? -9.058 -6.909 12.226 1.00 91.88 121 ILE A O 1
ATOM 944 N N . TYR A 1 122 ? -8.331 -5.938 10.345 1.00 91.00 122 TYR A N 1
ATOM 945 C CA . TYR A 1 122 ? -9.629 -5.430 9.931 1.00 91.00 122 TYR A CA 1
ATOM 946 C C . TYR A 1 122 ? -10.621 -6.509 9.516 1.00 91.00 122 TYR A C 1
ATOM 948 O O . TYR A 1 122 ? -11.818 -6.364 9.771 1.00 91.00 122 TYR A O 1
ATOM 956 N N . ALA A 1 123 ? -10.132 -7.598 8.926 1.00 88.94 123 ALA A N 1
ATOM 957 C CA . ALA A 1 123 ? -10.946 -8.751 8.565 1.00 88.94 123 ALA A CA 1
ATOM 958 C C . ALA A 1 123 ? -11.342 -9.613 9.777 1.00 88.94 123 ALA A C 1
ATOM 960 O O . ALA A 1 123 ? -12.358 -10.304 9.728 1.00 88.94 123 ALA A O 1
ATOM 961 N N . THR A 1 124 ? -10.549 -9.599 10.854 1.00 87.62 124 THR A N 1
ATOM 962 C CA . THR A 1 124 ? -10.753 -10.475 12.023 1.00 87.62 124 THR A CA 1
ATOM 963 C C . THR A 1 124 ? -11.391 -9.775 13.222 1.00 87.62 124 THR A C 1
ATOM 965 O O . THR A 1 124 ? -11.999 -10.437 14.068 1.00 87.62 124 THR A O 1
ATOM 968 N N . ALA A 1 125 ? -11.295 -8.448 13.314 1.00 81.25 125 ALA A N 1
ATOM 969 C CA . ALA A 1 125 ? -11.871 -7.684 14.412 1.00 81.25 125 ALA A CA 1
ATOM 970 C C . ALA A 1 125 ? -13.390 -7.491 14.264 1.00 81.25 125 ALA A C 1
ATOM 972 O O . ALA A 1 125 ? -13.916 -7.225 13.185 1.00 81.25 125 ALA A O 1
ATOM 973 N N . LYS A 1 126 ? -14.109 -7.550 15.395 1.00 75.12 126 LYS A N 1
ATOM 974 C CA . LYS A 1 126 ? -15.482 -7.0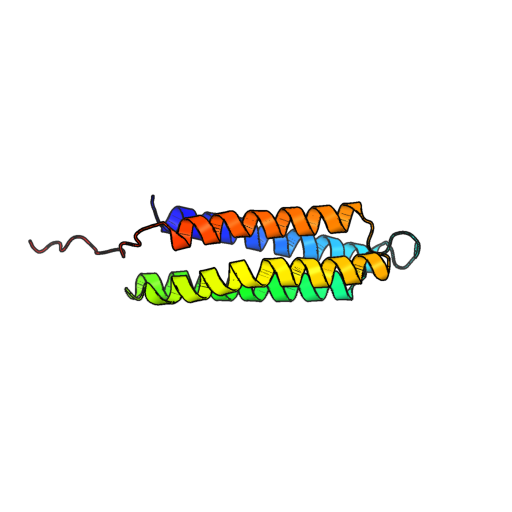36 15.486 1.00 75.12 126 LYS A CA 1
ATOM 975 C C . LYS A 1 126 ? -15.431 -5.539 15.760 1.00 75.12 126 LYS A C 1
ATOM 977 O O . LYS A 1 126 ? -15.045 -5.118 16.849 1.00 75.12 126 LYS A O 1
ATOM 982 N N . TRP A 1 127 ? -15.855 -4.755 14.784 1.00 68.94 127 TRP A N 1
ATOM 983 C CA . TRP A 1 127 ? -15.925 -3.306 14.888 1.00 68.94 127 TRP A CA 1
ATOM 984 C C . TRP A 1 127 ? -17.196 -2.895 15.615 1.00 68.94 127 TRP A C 1
ATOM 986 O O . TRP A 1 127 ? -18.287 -2.972 15.055 1.00 68.94 127 TRP A O 1
ATOM 996 N N . LYS A 1 128 ? -17.056 -2.492 16.878 1.00 61.56 128 LYS A N 1
ATOM 997 C CA . LYS A 1 128 ? -18.108 -1.758 17.580 1.00 61.56 128 LYS A CA 1
ATOM 998 C C . LYS A 1 128 ? -17.905 -0.272 17.301 1.00 61.56 128 LYS A C 1
ATOM 1000 O O . LYS A 1 128 ? -16.785 0.220 17.430 1.00 61.56 128 LYS A O 1
ATOM 1005 N N . SER A 1 129 ? -18.963 0.409 16.877 1.00 59.72 129 SER A N 1
ATOM 1006 C CA . SER A 1 129 ? -18.997 1.868 16.776 1.00 59.72 129 SER A CA 1
ATOM 1007 C C . SER A 1 129 ? -18.698 2.512 18.131 1.00 59.72 129 SER A C 1
ATOM 1009 O O . SER A 1 129 ? -18.874 1.879 19.173 1.00 59.72 129 SER A O 1
ATOM 1011 N N . THR A 1 130 ? -18.314 3.792 18.131 1.00 56.50 130 THR A N 1
ATOM 1012 C CA . THR A 1 130 ? -18.573 4.686 19.270 1.00 56.50 130 THR A CA 1
ATOM 1013 C C . THR A 1 130 ? -20.084 4.811 19.450 1.00 56.50 130 THR A C 1
ATOM 1015 O O . THR A 1 130 ? -20.688 5.811 19.076 1.00 56.50 130 THR A O 1
ATOM 1018 N N . GLU A 1 131 ? -20.726 3.770 19.970 1.00 51.41 131 GLU A N 1
ATOM 1019 C CA . GLU A 1 131 ? -21.900 3.997 20.795 1.00 51.41 131 GLU A CA 1
ATOM 1020 C C . GLU A 1 131 ? -21.371 4.767 22.001 1.00 51.41 131 GLU A C 1
ATOM 1022 O O . GLU A 1 131 ? -20.608 4.252 22.817 1.00 51.41 131 GLU A O 1
ATOM 1027 N N . ILE A 1 132 ? -21.708 6.057 22.037 1.00 48.16 132 ILE A N 1
ATOM 1028 C CA . ILE A 1 132 ? -21.985 6.732 23.297 1.00 48.16 132 ILE A CA 1
ATOM 1029 C C . ILE A 1 132 ? -22.874 5.731 24.033 1.00 48.16 132 ILE A C 1
ATOM 1031 O O . ILE A 1 132 ? -23.968 5.455 23.543 1.00 48.16 132 ILE A O 1
ATOM 1035 N N . GLU A 1 133 ? -22.369 5.093 25.093 1.00 48.25 133 GLU A N 1
ATOM 1036 C CA . GLU A 1 133 ? -23.242 4.383 26.024 1.00 48.25 133 GLU A CA 1
ATOM 1037 C C . GLU A 1 133 ? -24.392 5.344 26.292 1.00 48.25 133 GLU A C 1
ATOM 1039 O O . GLU A 1 133 ? -24.141 6.467 26.736 1.00 48.25 133 GLU A O 1
ATOM 1044 N N . ASP A 1 134 ? -25.604 4.965 25.881 1.00 45.53 134 ASP A N 1
ATOM 1045 C CA . ASP A 1 134 ? -26.802 5.759 26.092 1.00 45.53 134 ASP A CA 1
ATOM 1046 C C . ASP A 1 134 ? -26.752 6.286 27.526 1.00 45.53 134 ASP A C 1
ATOM 1048 O O . ASP A 1 134 ? -26.917 5.533 28.483 1.00 45.53 134 ASP A O 1
ATOM 1052 N N . ILE A 1 135 ? -26.549 7.595 27.690 1.00 51.38 135 ILE A N 1
ATOM 1053 C CA . ILE A 1 135 ? -26.583 8.269 28.996 1.00 51.38 135 ILE A CA 1
ATOM 1054 C C . ILE A 1 135 ? -28.050 8.360 29.487 1.00 51.38 135 ILE A C 1
ATOM 1056 O O . ILE A 1 135 ? -28.425 9.246 30.250 1.00 51.38 135 ILE A O 1
ATOM 1060 N N . THR A 1 136 ? -28.917 7.468 29.002 1.00 45.38 136 THR A N 1
ATOM 1061 C CA . THR A 1 136 ? -30.352 7.399 29.278 1.00 45.38 136 THR A CA 1
ATOM 1062 C C . THR A 1 136 ? -30.865 5.968 29.483 1.00 45.38 136 THR A C 1
ATOM 1064 O O . THR A 1 136 ? -32.059 5.735 29.301 1.00 45.38 136 THR A O 1
ATOM 1067 N N . ALA A 1 137 ? -30.012 5.021 29.884 1.00 42.25 137 ALA A N 1
ATOM 1068 C CA . ALA A 1 137 ? -30.464 3.801 30.567 1.00 42.25 137 ALA A CA 1
ATOM 1069 C C . ALA A 1 137 ? -30.192 3.917 32.073 1.00 42.25 137 ALA A C 1
ATOM 1071 O O . ALA A 1 137 ? -31.094 3.541 32.856 1.00 42.25 137 ALA A O 1
#

pLDDT: mean 85.25, std 14.65, range [42.25, 97.44]